Protein AF-A0A0F8YH93-F1 (afdb_monomer)

Foldseek 3Di:
DDPDDDDDCQDDPVQVLDVVSNVVVVVVVVVPDPPPPDDPVRVVVVVVVCCVLPVLPPPPPQDLLNNCVVLVVVLCVVAEEQDPDPVSVVVVVVCLVVVHWHHYDQKIWHALVVSQVCCCPVVVDHDDSVSVVVSLVVQVWDWDWDWDDPDDPDIDIGITTIGRHDPPPD

Secondary structure (DSSP, 8-state):
------------TTGGGSHHHHHHHHHHHHHHS-TTSS-HHHHHHHHHHHTHHHHTTS-TT--HHHHHHHHHHHHTTT--B--SSHHHHHHHHHHHHHT--EEETTEEEE-HHHHHHHHHHHS-----HHHHHHHHHHTT-EEEEEEEE-STT-EEEEEEEEEEPP----

Sequence (170 aa):
QLKGGKEIYMGKTRDLLNVKTVQEQIVEGAKRMPNQTLKRAEWLGCVEGMLPFTEERDNPDISQEGLIGGWIPEYLEGAPHIKDTEASQMIYKGCLEGAEPFLQNGNAFVNLDHFRDFLLRRKNERRKRTELIDMFRRVKAEDKKLSLYVGEGKRMQRRYWVVPLPDTHV

Structure (mmCIF, N/CA/C/O backbone):
data_AF-A0A0F8YH93-F1
#
_entry.id   AF-A0A0F8YH93-F1
#
loop_
_atom_site.group_PDB
_atom_site.id
_atom_site.type_symbol
_atom_site.label_atom_id
_atom_site.label_alt_id
_atom_site.label_comp_id
_atom_site.label_asym_id
_atom_site.label_entity_id
_atom_site.label_seq_id
_atom_site.pdbx_PDB_ins_code
_atom_site.Cartn_x
_atom_site.Cartn_y
_atom_site.Cartn_z
_atom_site.occupancy
_atom_site.B_iso_or_equiv
_atom_site.auth_seq_id
_atom_site.auth_comp_id
_atom_site.auth_asym_id
_atom_site.auth_atom_id
_atom_site.pdbx_PDB_model_num
ATOM 1 N N . GLN A 1 1 ? 28.939 33.780 -28.094 1.00 33.41 1 GLN A N 1
ATOM 2 C CA . GLN A 1 1 ? 27.749 33.488 -28.923 1.00 33.41 1 GLN A CA 1
ATOM 3 C C . GLN A 1 1 ? 27.946 32.119 -29.561 1.00 33.41 1 GLN A C 1
ATOM 5 O O . GLN A 1 1 ? 28.764 31.998 -30.464 1.00 33.41 1 GLN A O 1
ATOM 10 N N . LEU A 1 2 ? 27.284 31.081 -29.047 1.00 38.09 2 LEU A N 1
ATOM 11 C CA . LEU A 1 2 ? 27.324 29.745 -29.648 1.00 38.09 2 LEU A CA 1
ATOM 12 C C . LEU A 1 2 ? 26.397 29.748 -30.873 1.00 38.09 2 LEU A C 1
ATOM 14 O O . LEU A 1 2 ? 25.177 29.735 -30.735 1.00 38.09 2 LEU A O 1
ATOM 18 N N . LYS A 1 3 ? 26.976 29.849 -32.073 1.00 41.03 3 LYS A N 1
ATOM 19 C CA . LYS A 1 3 ? 26.253 29.675 -33.339 1.00 41.03 3 LYS A CA 1
ATOM 20 C C . LYS A 1 3 ? 26.104 28.174 -33.607 1.00 41.03 3 LYS A C 1
ATOM 22 O O . LYS A 1 3 ? 27.115 27.497 -33.754 1.00 41.03 3 LYS A O 1
ATOM 27 N N . GLY A 1 4 ? 24.866 27.684 -33.712 1.00 44.81 4 GLY A N 1
ATOM 28 C CA . GLY A 1 4 ? 24.580 26.384 -34.338 1.00 44.81 4 GLY A CA 1
ATOM 29 C C . GLY A 1 4 ? 23.924 25.298 -33.480 1.00 44.81 4 GLY A C 1
ATOM 30 O O . GLY A 1 4 ? 24.047 24.128 -33.826 1.00 44.81 4 GLY A O 1
ATOM 31 N N . GLY A 1 5 ? 23.217 25.625 -32.395 1.00 37.59 5 GLY A N 1
ATOM 32 C CA . GLY A 1 5 ? 22.351 24.641 -31.735 1.00 37.59 5 GLY A CA 1
ATOM 33 C C . GLY A 1 5 ? 21.083 24.407 -32.559 1.00 37.59 5 GLY A C 1
ATOM 34 O O . GLY A 1 5 ? 20.262 25.313 -32.667 1.00 37.59 5 GLY A O 1
ATOM 35 N N . LYS A 1 6 ? 20.910 23.221 -33.157 1.00 44.28 6 LYS A N 1
ATOM 36 C CA . LYS A 1 6 ? 19.591 22.799 -33.653 1.00 44.28 6 LYS A CA 1
ATOM 37 C C . LYS A 1 6 ? 18.694 22.584 -32.438 1.00 44.28 6 LYS A C 1
ATOM 39 O O . LYS A 1 6 ? 18.981 21.711 -31.624 1.00 44.28 6 LYS A O 1
ATOM 44 N N . GLU A 1 7 ? 17.626 23.364 -32.322 1.00 45.84 7 GLU A N 1
ATOM 45 C CA . GLU A 1 7 ? 16.574 23.101 -31.343 1.00 45.84 7 GLU A CA 1
ATOM 46 C C . GLU A 1 7 ? 15.964 21.722 -31.631 1.00 45.84 7 GLU A C 1
ATOM 48 O O . GLU A 1 7 ? 15.457 21.464 -32.726 1.00 45.84 7 GLU A O 1
ATOM 53 N N . ILE A 1 8 ? 16.068 20.807 -30.665 1.00 47.25 8 ILE A N 1
ATOM 54 C CA . ILE A 1 8 ? 15.456 19.481 -30.748 1.00 47.25 8 ILE A CA 1
ATOM 55 C C . ILE A 1 8 ? 14.073 19.586 -30.116 1.00 47.25 8 ILE A C 1
ATOM 57 O O . ILE A 1 8 ? 13.934 19.822 -28.917 1.00 47.25 8 ILE A O 1
ATOM 61 N N . TYR A 1 9 ? 13.040 19.420 -30.936 1.00 47.16 9 TYR A N 1
ATOM 62 C CA . TYR A 1 9 ? 11.662 19.386 -30.468 1.00 47.16 9 TYR A CA 1
ATOM 63 C C . TYR A 1 9 ? 11.385 18.068 -29.731 1.00 47.16 9 TYR A C 1
ATOM 65 O O . TYR A 1 9 ? 11.329 17.011 -30.354 1.00 47.16 9 TYR A O 1
ATOM 73 N N . MET A 1 10 ? 11.195 18.141 -28.411 1.00 46.31 10 MET A N 1
ATOM 74 C CA . MET A 1 10 ? 10.954 16.987 -27.522 1.00 46.31 10 MET A CA 1
ATOM 75 C C . MET A 1 10 ? 9.458 16.637 -27.360 1.00 46.31 10 MET A C 1
ATOM 77 O O . MET A 1 10 ? 9.073 15.938 -26.429 1.00 46.31 10 MET A O 1
ATOM 81 N N . GLY A 1 11 ? 8.585 17.142 -28.241 1.00 47.41 11 GLY A N 1
ATOM 82 C CA . GLY A 1 11 ? 7.133 16.959 -28.122 1.00 47.41 11 GLY A CA 1
ATOM 83 C C . GLY A 1 11 ? 6.468 17.910 -27.119 1.00 47.41 11 GLY A C 1
ATOM 84 O O . GLY A 1 11 ? 7.106 18.783 -26.529 1.00 47.41 11 GLY A O 1
ATOM 85 N N . LYS A 1 12 ? 5.145 17.789 -26.953 1.00 45.38 12 LYS A N 1
ATOM 86 C CA . LYS A 1 12 ? 4.394 18.539 -25.928 1.00 45.38 12 LYS A CA 1
ATOM 87 C C . LYS A 1 12 ? 4.434 17.764 -24.611 1.00 45.38 12 LYS A C 1
ATOM 89 O O . LYS A 1 12 ? 4.502 16.542 -24.621 1.00 45.38 12 LYS A O 1
ATOM 94 N N . THR A 1 13 ? 4.268 18.436 -23.471 1.00 44.56 13 THR A N 1
ATOM 95 C CA . THR A 1 13 ? 4.256 17.803 -22.132 1.00 44.56 13 THR A CA 1
ATOM 96 C C . THR A 1 13 ? 3.301 16.605 -22.022 1.00 44.56 13 THR A C 1
ATOM 98 O O . THR A 1 13 ? 3.567 15.660 -21.291 1.00 44.56 13 THR A O 1
ATOM 101 N N . ARG A 1 14 ? 2.205 16.607 -22.793 1.00 41.12 14 ARG A N 1
ATOM 102 C CA . ARG A 1 14 ? 1.247 15.491 -22.871 1.00 41.12 14 ARG A CA 1
ATOM 103 C C . ARG A 1 14 ? 1.809 14.226 -23.538 1.00 41.12 14 ARG A C 1
ATOM 105 O O . ARG A 1 14 ? 1.346 13.135 -23.232 1.00 41.12 14 ARG A O 1
ATOM 112 N N . ASP A 1 15 ? 2.782 14.373 -24.433 1.00 43.12 15 ASP A N 1
ATOM 113 C CA . ASP A 1 15 ? 3.436 13.275 -25.153 1.00 43.12 15 ASP A CA 1
ATOM 114 C C . ASP A 1 15 ? 4.550 12.647 -24.283 1.00 43.12 15 ASP A C 1
ATOM 116 O O . ASP A 1 15 ? 4.870 11.472 -24.434 1.00 43.12 15 ASP A O 1
ATOM 120 N N . LEU A 1 16 ? 5.055 13.397 -23.291 1.00 42.66 16 LEU A N 1
ATOM 121 C CA . LEU A 1 16 ? 6.011 12.937 -22.272 1.00 42.66 16 LEU A CA 1
ATOM 122 C C . LEU A 1 16 ? 5.368 12.082 -21.159 1.00 42.66 16 LEU A C 1
ATOM 124 O O . LEU A 1 16 ? 6.062 11.582 -20.277 1.00 42.66 16 LEU A O 1
ATOM 128 N N . LEU A 1 17 ? 4.042 11.903 -21.172 1.00 43.03 17 LEU A N 1
ATOM 129 C CA . LEU A 1 17 ? 3.325 11.105 -20.167 1.00 43.03 17 LEU A CA 1
ATOM 130 C C . LEU A 1 17 ? 3.564 9.593 -20.319 1.00 43.03 17 LEU A C 1
ATOM 132 O O . LEU A 1 17 ? 3.305 8.839 -19.379 1.00 43.03 17 LEU A O 1
ATOM 136 N N . ASN A 1 18 ? 4.060 9.147 -21.478 1.00 48.38 18 ASN A N 1
ATOM 137 C CA . ASN A 1 18 ? 4.462 7.765 -21.702 1.00 48.38 18 ASN A CA 1
ATOM 138 C C . ASN A 1 18 ? 5.983 7.646 -21.574 1.00 48.38 18 ASN A C 1
ATOM 140 O O . ASN A 1 18 ? 6.720 8.018 -22.486 1.00 48.38 18 ASN A O 1
ATOM 144 N N . VAL A 1 19 ? 6.442 7.109 -20.442 1.00 49.50 19 VAL A N 1
ATOM 145 C CA . VAL A 1 19 ? 7.871 6.949 -20.126 1.00 49.50 19 VAL A CA 1
ATOM 146 C C . VAL A 1 19 ? 8.620 6.203 -21.228 1.00 49.50 19 VAL A C 1
ATOM 148 O O . VAL A 1 19 ? 9.738 6.590 -21.546 1.00 49.50 19 VAL A O 1
ATOM 151 N N . LYS A 1 20 ? 7.966 5.258 -21.915 1.00 45.81 20 LYS A N 1
ATOM 152 C CA . LYS A 1 20 ? 8.541 4.547 -23.062 1.00 45.81 20 LYS A CA 1
ATOM 153 C C . LYS A 1 20 ? 8.880 5.469 -24.238 1.00 45.81 20 LYS A C 1
ATOM 155 O O . LYS A 1 20 ? 9.956 5.376 -24.813 1.00 45.81 20 LYS A O 1
ATOM 160 N N . THR A 1 21 ? 7.993 6.405 -24.570 1.00 51.53 21 THR A N 1
ATOM 161 C CA . THR A 1 21 ? 8.229 7.382 -25.645 1.00 51.53 21 THR A CA 1
ATOM 162 C C . THR A 1 21 ? 9.312 8.386 -25.250 1.00 51.53 21 THR A C 1
ATOM 164 O O . THR A 1 21 ? 10.111 8.787 -26.091 1.00 51.53 21 THR A O 1
ATOM 167 N N . VAL A 1 22 ? 9.394 8.747 -23.965 1.00 53.00 22 VAL A N 1
ATOM 168 C CA . VAL A 1 22 ? 10.469 9.603 -23.439 1.00 53.00 22 VAL A CA 1
ATOM 169 C C . VAL A 1 22 ? 11.817 8.882 -23.486 1.00 53.00 22 VAL A C 1
ATOM 171 O O . VAL A 1 22 ? 12.796 9.465 -23.936 1.00 53.00 22 VAL A O 1
ATOM 174 N N . GLN A 1 23 ? 11.868 7.604 -23.106 1.00 51.09 23 GLN A N 1
ATOM 175 C CA . GLN A 1 23 ? 13.065 6.761 -23.190 1.00 51.09 23 GLN A CA 1
ATOM 176 C C . GLN A 1 23 ? 13.537 6.598 -24.639 1.00 51.09 23 GLN A C 1
ATOM 178 O O . GLN A 1 23 ? 14.708 6.829 -24.930 1.00 51.09 23 GLN A O 1
ATOM 183 N N . GLU A 1 24 ? 12.632 6.271 -25.566 1.00 53.72 24 GLU A N 1
ATOM 184 C CA . GLU A 1 24 ? 12.951 6.146 -26.992 1.00 53.72 24 GLU A CA 1
ATOM 185 C C . GLU A 1 24 ? 13.480 7.469 -27.565 1.00 53.72 24 GLU A C 1
ATOM 187 O O . GLU A 1 24 ? 14.456 7.467 -28.313 1.00 53.72 24 GLU A O 1
ATOM 192 N N . GLN A 1 25 ? 12.908 8.611 -27.167 1.00 57.09 25 GLN A N 1
ATOM 193 C CA . GLN A 1 25 ? 13.370 9.928 -27.612 1.00 57.09 25 GLN A CA 1
ATOM 194 C C . GLN A 1 25 ? 14.682 10.373 -26.963 1.00 57.09 25 GLN A C 1
ATOM 196 O O . GLN A 1 25 ? 15.492 11.003 -27.639 1.00 57.09 25 GLN A O 1
ATOM 201 N N . ILE A 1 26 ? 14.934 10.028 -25.699 1.00 56.53 26 ILE A N 1
ATOM 202 C CA . ILE A 1 26 ? 16.223 10.270 -25.038 1.00 56.53 26 ILE A CA 1
ATOM 203 C C . ILE A 1 26 ? 17.311 9.430 -25.703 1.00 56.53 26 ILE A C 1
ATOM 205 O O . ILE A 1 26 ? 18.369 9.960 -26.026 1.00 56.53 26 ILE A O 1
ATOM 209 N N . VAL A 1 27 ? 17.050 8.146 -25.964 1.00 52.53 27 VAL A N 1
ATOM 210 C CA . VAL A 1 27 ? 17.992 7.245 -26.645 1.00 52.53 27 VAL A CA 1
ATOM 211 C C . VAL A 1 27 ? 18.243 7.701 -28.084 1.00 52.53 27 VAL A C 1
ATOM 213 O O . VAL A 1 27 ? 19.384 7.704 -28.546 1.00 52.53 27 VAL A O 1
ATOM 216 N N . GLU A 1 28 ? 17.208 8.127 -28.803 1.00 54.62 28 GLU A N 1
ATOM 217 C CA . GLU A 1 28 ? 17.349 8.641 -30.166 1.00 54.62 28 GLU A CA 1
ATOM 218 C C . GLU A 1 28 ? 18.045 10.012 -30.199 1.00 54.62 28 GLU A C 1
ATOM 220 O O . GLU A 1 28 ? 18.874 10.271 -31.072 1.00 54.62 28 GLU A O 1
ATOM 225 N N . GLY A 1 29 ? 17.771 10.877 -29.219 1.00 58.16 29 GLY A N 1
ATOM 226 C CA . GLY A 1 29 ? 18.469 12.144 -29.013 1.00 58.16 29 GLY A CA 1
ATOM 227 C C . GLY A 1 29 ? 19.946 11.931 -28.688 1.00 58.16 29 GLY A C 1
ATOM 228 O O . GLY A 1 29 ? 20.803 12.565 -29.299 1.00 58.16 29 GLY A O 1
ATOM 229 N N . ALA A 1 30 ? 20.248 10.970 -27.815 1.00 55.94 30 ALA A N 1
ATOM 230 C CA . ALA A 1 30 ? 21.593 10.547 -27.446 1.00 55.94 30 ALA A CA 1
ATOM 231 C C . ALA A 1 30 ? 22.406 10.054 -28.652 1.00 55.94 30 ALA A C 1
ATOM 233 O O . ALA A 1 30 ? 23.543 10.476 -28.841 1.00 55.94 30 ALA A O 1
ATOM 234 N N . LYS A 1 31 ? 21.809 9.224 -29.519 1.00 52.28 31 LYS A N 1
ATOM 235 C CA . LYS A 1 31 ? 22.451 8.728 -30.753 1.00 52.28 31 LYS A CA 1
ATOM 236 C C . LYS A 1 31 ? 22.789 9.834 -31.754 1.00 52.28 31 LYS A C 1
ATOM 238 O O . LYS A 1 31 ? 23.672 9.653 -32.589 1.00 52.28 31 LYS A O 1
ATOM 243 N N . ARG A 1 32 ? 22.060 10.953 -31.711 1.00 55.62 32 ARG A N 1
ATOM 244 C CA . ARG A 1 32 ? 22.191 12.075 -32.653 1.00 55.62 32 ARG A CA 1
ATOM 245 C C . ARG A 1 32 ? 23.056 13.216 -32.120 1.00 55.62 32 ARG A C 1
ATOM 247 O O . ARG A 1 32 ? 23.323 14.153 -32.875 1.00 55.62 32 ARG A O 1
ATOM 254 N N . MET A 1 33 ? 23.499 13.163 -30.861 1.00 53.50 33 MET A N 1
ATOM 255 C CA . MET A 1 33 ? 24.430 14.158 -30.339 1.00 53.50 33 MET A CA 1
ATOM 256 C C . MET A 1 33 ? 25.828 13.924 -30.926 1.00 53.50 33 MET A C 1
ATOM 258 O O . MET A 1 33 ? 26.337 12.802 -30.892 1.00 53.50 33 MET A O 1
ATOM 262 N N . PRO A 1 34 ? 26.480 14.963 -31.473 1.00 47.94 34 PRO A N 1
ATOM 263 C CA . PRO A 1 34 ? 27.851 14.836 -31.926 1.00 47.94 34 PRO A CA 1
ATOM 264 C C . PRO A 1 34 ? 28.750 14.548 -30.718 1.00 47.94 34 PRO A C 1
ATOM 266 O O . PRO A 1 34 ? 28.673 15.246 -29.709 1.00 47.94 34 PRO A O 1
ATOM 269 N N . ASN A 1 35 ? 29.640 13.559 -30.856 1.00 51.31 35 ASN A N 1
ATOM 270 C CA . ASN A 1 35 ? 30.651 13.096 -29.883 1.00 51.31 35 ASN A CA 1
ATOM 271 C C . ASN A 1 35 ? 31.603 14.188 -29.321 1.00 51.31 35 ASN A C 1
ATOM 273 O O . ASN A 1 35 ? 32.619 13.868 -28.711 1.00 51.31 35 ASN A O 1
ATOM 277 N N . GLN A 1 36 ? 31.337 15.471 -29.563 1.00 47.19 36 GLN A N 1
ATOM 278 C CA . GLN A 1 36 ? 32.241 16.590 -29.319 1.00 47.19 36 GLN A CA 1
ATOM 279 C C . GLN A 1 36 ? 31.767 17.561 -28.227 1.00 47.19 36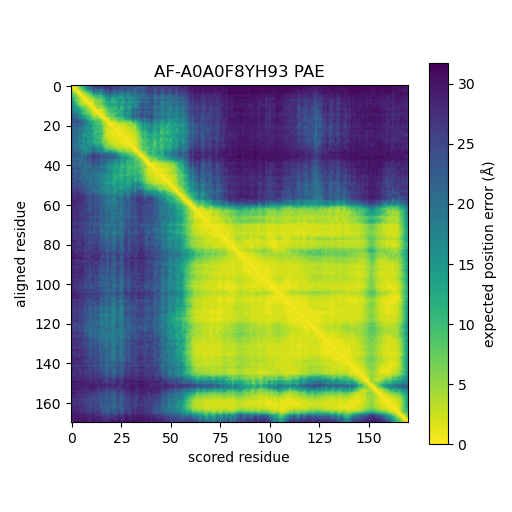 GLN A C 1
ATOM 281 O O . GLN A 1 36 ? 32.549 18.425 -27.843 1.00 47.19 36 GLN A O 1
ATOM 286 N N . THR A 1 37 ? 30.529 17.465 -27.719 1.00 52.88 37 THR A N 1
ATOM 287 C CA . THR A 1 37 ? 29.980 18.501 -26.809 1.00 52.88 37 THR A CA 1
ATOM 288 C C . THR A 1 37 ? 29.998 18.127 -25.321 1.00 52.88 37 THR A C 1
ATOM 290 O O . THR A 1 37 ? 29.948 19.020 -24.483 1.00 52.88 37 THR A O 1
ATOM 293 N N . LEU A 1 38 ? 30.147 16.847 -24.974 1.00 49.06 38 LEU A N 1
ATOM 294 C CA . LEU A 1 38 ? 30.306 16.372 -23.592 1.00 49.06 38 LEU A CA 1
ATOM 295 C C . LEU A 1 38 ? 31.549 15.489 -23.515 1.00 49.06 38 LEU A C 1
ATOM 297 O O . LEU A 1 38 ? 31.744 14.615 -24.365 1.00 49.06 38 LEU A O 1
ATOM 301 N N . LYS A 1 39 ? 32.410 15.694 -22.511 1.00 55.56 39 LYS A N 1
ATOM 302 C CA . LYS A 1 39 ? 33.513 14.755 -22.272 1.00 55.56 39 LYS A CA 1
ATOM 303 C C . LYS A 1 39 ? 32.896 13.399 -21.925 1.00 55.56 39 LYS A C 1
ATOM 305 O O . LYS A 1 39 ? 31.911 13.337 -21.198 1.00 55.56 39 LYS A O 1
ATOM 310 N N . ARG A 1 40 ? 33.486 12.298 -22.404 1.00 49.69 40 ARG A N 1
ATOM 311 C CA . ARG A 1 40 ? 32.969 10.925 -22.205 1.00 49.69 40 ARG A CA 1
ATOM 312 C C . ARG A 1 40 ? 32.576 10.614 -20.750 1.00 49.69 40 ARG A C 1
ATOM 314 O O . ARG A 1 40 ? 31.617 9.889 -20.540 1.00 49.69 40 ARG A O 1
ATOM 321 N N . ALA A 1 41 ? 33.284 11.178 -19.769 1.00 50.69 41 ALA A N 1
ATOM 322 C CA . ALA A 1 41 ? 32.983 11.025 -18.344 1.00 50.69 41 ALA A CA 1
ATOM 323 C C . ALA A 1 41 ? 31.713 11.775 -17.890 1.00 50.69 41 ALA A C 1
ATOM 325 O O . ALA A 1 41 ? 30.953 11.249 -17.089 1.00 50.69 41 ALA A O 1
ATOM 326 N N . GLU A 1 42 ? 31.450 12.970 -18.423 1.00 52.88 42 GLU A N 1
ATOM 327 C CA . GLU A 1 42 ? 30.230 13.746 -18.138 1.00 52.88 42 GLU A CA 1
ATOM 328 C C . GLU A 1 42 ? 29.014 13.084 -18.796 1.00 52.88 42 GLU A C 1
ATOM 330 O O . GLU A 1 42 ? 27.942 13.008 -18.206 1.00 52.88 42 GLU A O 1
ATOM 335 N N . TRP A 1 43 ? 29.212 12.527 -19.995 1.00 52.38 43 TRP A N 1
ATOM 336 C CA . TRP A 1 43 ? 28.216 11.705 -20.679 1.00 52.38 43 TRP A CA 1
ATOM 337 C C . TRP A 1 43 ? 27.873 10.433 -19.894 1.00 52.38 43 TRP A C 1
ATOM 339 O O . TRP A 1 43 ? 26.699 10.153 -19.663 1.00 52.38 43 TRP A O 1
ATOM 349 N N . LEU A 1 44 ? 28.891 9.6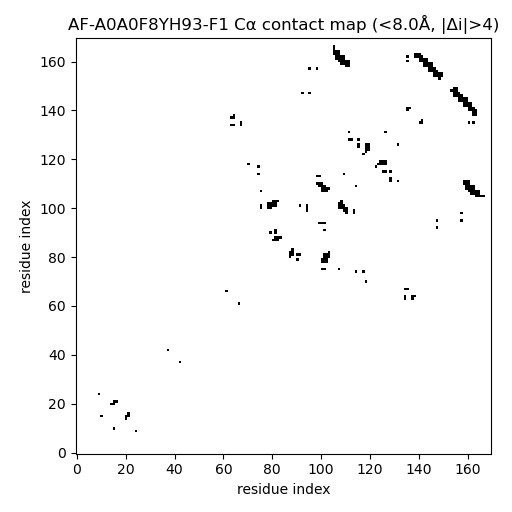84 -19.456 1.00 49.16 44 LEU A N 1
ATOM 350 C CA . LEU A 1 44 ? 28.703 8.489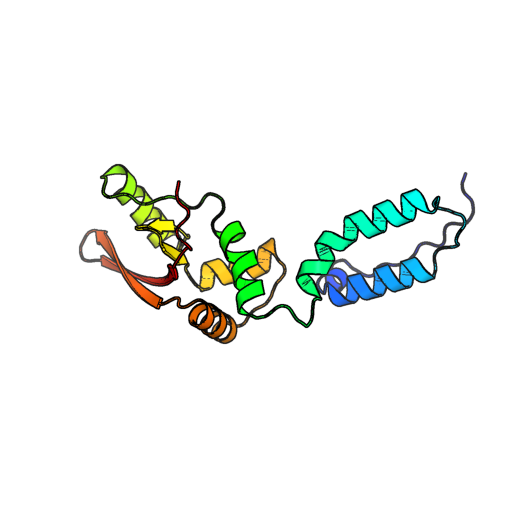 -18.632 1.00 49.16 44 LEU A CA 1
ATOM 351 C C . LEU A 1 44 ? 28.024 8.830 -17.306 1.00 49.16 44 LEU A C 1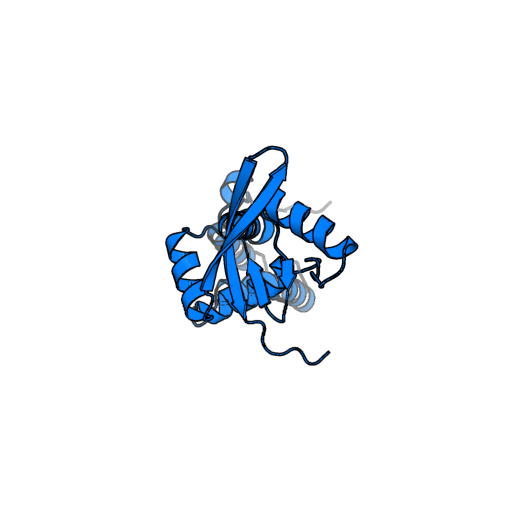
ATOM 353 O O . LEU A 1 44 ? 27.082 8.142 -16.955 1.00 49.16 44 LEU A O 1
ATOM 357 N N . GLY A 1 45 ? 28.390 9.932 -16.645 1.00 52.88 45 GLY A N 1
ATOM 358 C CA . GLY A 1 45 ? 27.726 10.378 -15.417 1.00 52.88 45 GLY A CA 1
ATOM 359 C C . GLY A 1 45 ? 26.256 10.770 -15.616 1.00 52.88 45 GLY A C 1
ATOM 360 O O . GLY A 1 45 ? 25.423 10.480 -14.761 1.00 52.88 45 GLY A O 1
ATOM 361 N N . CYS A 1 46 ? 25.896 11.380 -16.752 1.00 52.69 46 CYS A N 1
ATOM 362 C CA . CYS A 1 46 ? 24.492 11.639 -17.085 1.00 52.69 46 CYS A CA 1
ATOM 363 C C . CYS A 1 46 ? 23.716 10.341 -17.344 1.00 52.69 46 CYS A C 1
ATOM 365 O O . CYS A 1 46 ? 22.591 10.210 -16.873 1.00 52.69 46 CYS A O 1
ATOM 367 N N . VAL A 1 47 ? 24.306 9.375 -18.053 1.00 51.62 47 VAL A N 1
ATOM 368 C CA . VAL A 1 47 ? 23.674 8.071 -18.316 1.00 51.62 47 VAL A CA 1
ATOM 369 C C . VAL A 1 47 ? 23.570 7.238 -17.031 1.00 51.62 47 VAL A C 1
ATOM 371 O O . VAL A 1 47 ? 22.496 6.730 -16.736 1.00 51.62 47 VAL A O 1
ATOM 374 N N . GLU A 1 48 ? 24.626 7.169 -16.219 1.00 49.56 48 GLU A N 1
ATOM 375 C CA . GLU A 1 48 ? 24.650 6.524 -14.896 1.00 49.56 48 GLU A CA 1
ATOM 376 C C . GLU A 1 48 ? 23.697 7.192 -13.904 1.00 49.56 48 GLU A C 1
ATOM 378 O O . GLU A 1 48 ? 23.089 6.507 -13.096 1.00 49.56 48 GLU A O 1
ATOM 383 N N . GLY A 1 49 ? 23.492 8.508 -13.987 1.00 51.34 49 GLY A N 1
ATOM 384 C CA . GLY A 1 49 ? 22.481 9.205 -13.189 1.00 51.34 49 GLY A CA 1
ATOM 385 C C . GLY A 1 49 ? 21.044 8.917 -13.635 1.00 51.34 49 GLY A C 1
ATOM 386 O O . GLY A 1 49 ? 20.121 9.040 -12.835 1.00 51.34 49 GLY A O 1
ATOM 387 N N . MET A 1 50 ? 20.839 8.525 -14.897 1.00 48.00 50 MET A N 1
ATOM 388 C CA . MET A 1 50 ? 19.527 8.173 -15.453 1.00 48.00 50 MET A CA 1
ATOM 389 C C . MET A 1 50 ? 19.211 6.677 -15.318 1.00 48.00 50 MET A C 1
ATOM 391 O O . MET A 1 50 ? 18.038 6.318 -15.231 1.00 48.00 50 MET A O 1
ATOM 395 N N . LEU A 1 51 ? 20.235 5.820 -15.250 1.00 43.75 51 LEU A N 1
ATOM 396 C CA . LEU A 1 51 ? 20.108 4.362 -15.176 1.00 43.75 51 LEU A CA 1
ATOM 397 C C . LEU A 1 51 ? 19.298 3.856 -13.965 1.00 43.75 51 LEU A C 1
ATOM 399 O O . LEU A 1 51 ? 18.386 3.065 -14.200 1.00 43.75 51 LEU A O 1
ATOM 403 N N . PRO A 1 52 ? 19.478 4.350 -12.722 1.00 44.34 52 PRO A N 1
ATOM 404 C CA . PRO A 1 52 ? 18.673 3.940 -11.567 1.00 44.34 52 PRO A CA 1
ATOM 405 C C . PRO A 1 52 ? 17.173 4.200 -11.748 1.00 44.34 52 PRO A C 1
ATOM 407 O O . PRO A 1 52 ? 16.341 3.451 -11.250 1.00 44.34 52 PRO A O 1
ATOM 410 N N . PHE A 1 53 ? 16.810 5.232 -12.517 1.00 41.47 53 PHE A N 1
ATOM 411 C CA . PHE A 1 53 ? 15.413 5.539 -12.838 1.00 41.47 53 PHE A CA 1
ATOM 412 C C . PHE A 1 53 ? 14.836 4.635 -13.944 1.00 41.47 53 PHE A C 1
ATOM 414 O O . PHE A 1 53 ? 13.631 4.675 -14.202 1.00 41.47 53 PHE A O 1
ATOM 421 N N . THR A 1 54 ? 15.679 3.833 -14.604 1.00 40.88 54 THR A N 1
ATOM 422 C CA . THR A 1 54 ? 15.316 2.931 -15.711 1.00 40.88 54 THR A CA 1
ATOM 423 C C . THR A 1 54 ? 15.518 1.443 -15.399 1.00 40.88 54 THR A C 1
ATOM 425 O O . THR A 1 54 ? 14.750 0.625 -15.901 1.00 40.88 54 THR A O 1
ATOM 428 N N . GLU A 1 55 ? 16.476 1.071 -14.545 1.00 39.66 55 GLU A N 1
ATOM 429 C CA . GLU A 1 55 ? 16.813 -0.330 -14.240 1.00 39.66 55 GLU A CA 1
ATOM 430 C C . GLU A 1 55 ? 15.720 -1.055 -13.443 1.00 39.66 55 GLU A C 1
ATOM 432 O O . GLU A 1 55 ? 15.483 -2.239 -13.670 1.00 39.66 55 GLU A O 1
ATOM 437 N N . GLU A 1 56 ? 14.973 -0.354 -12.584 1.00 43.75 56 GLU A N 1
ATOM 438 C CA . GLU A 1 56 ? 13.821 -0.956 -11.893 1.00 43.75 56 GLU A CA 1
ATOM 439 C C . GLU A 1 56 ? 12.630 -1.223 -12.826 1.00 43.75 56 GLU A C 1
ATOM 441 O O . GLU A 1 56 ? 11.737 -2.001 -12.489 1.00 43.75 56 GLU A O 1
ATOM 446 N N . ARG A 1 57 ? 12.579 -0.557 -13.989 1.00 41.09 57 ARG A N 1
ATOM 447 C CA . ARG A 1 57 ? 11.366 -0.482 -14.812 1.00 41.09 57 ARG A CA 1
ATOM 448 C C . ARG A 1 57 ? 11.355 -1.434 -16.003 1.00 41.09 57 ARG A C 1
ATOM 450 O O . ARG A 1 57 ? 10.284 -1.916 -16.362 1.00 41.09 57 ARG A O 1
ATOM 457 N N . ASP A 1 58 ? 12.527 -1.722 -16.566 1.00 40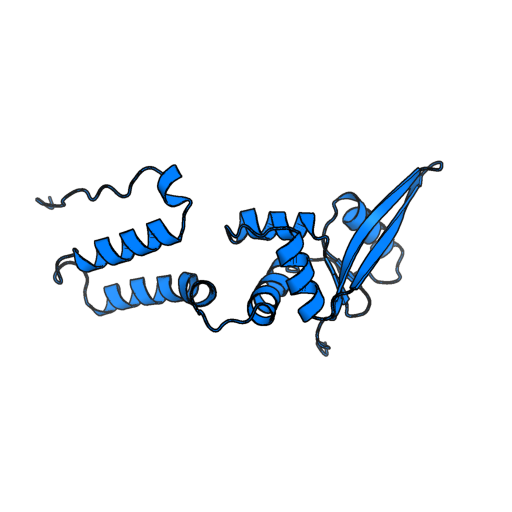.06 58 ASP A N 1
ATOM 458 C CA . ASP A 1 58 ? 12.693 -2.520 -17.787 1.00 40.06 58 ASP A CA 1
ATOM 459 C C . ASP A 1 58 ? 13.598 -3.745 -17.580 1.00 40.06 58 ASP A C 1
ATOM 461 O O . ASP A 1 58 ? 14.255 -4.192 -18.516 1.00 40.06 58 ASP A O 1
ATOM 465 N N . ASN A 1 59 ? 13.645 -4.317 -16.373 1.00 43.66 59 ASN A N 1
ATOM 466 C CA . ASN A 1 59 ? 14.170 -5.670 -16.222 1.00 43.66 59 ASN A CA 1
ATOM 467 C C . ASN A 1 59 ? 13.039 -6.668 -16.545 1.00 43.66 59 ASN A C 1
ATOM 469 O O . ASN A 1 59 ? 12.155 -6.868 -15.704 1.00 43.66 59 ASN A O 1
ATOM 473 N N . PRO A 1 60 ? 13.016 -7.286 -17.745 1.00 46.66 60 PRO A N 1
ATOM 474 C CA . PRO A 1 60 ? 11.975 -8.242 -18.124 1.00 46.66 60 PRO A CA 1
ATOM 475 C C . PRO A 1 60 ? 11.945 -9.483 -17.217 1.00 46.66 60 PRO A C 1
ATOM 477 O O . PRO A 1 60 ? 10.955 -10.213 -17.240 1.00 46.66 60 PRO A O 1
ATOM 480 N N . ASP A 1 61 ? 12.984 -9.685 -16.398 1.00 51.44 61 ASP A N 1
ATOM 481 C CA . ASP A 1 61 ? 13.104 -10.795 -15.455 1.00 51.44 61 ASP A CA 1
ATOM 482 C C . ASP A 1 61 ? 12.657 -10.441 -14.025 1.00 51.44 61 ASP A C 1
ATOM 484 O O . ASP A 1 61 ? 12.628 -11.322 -13.160 1.00 51.44 61 ASP A O 1
ATOM 488 N N . ILE A 1 62 ? 12.279 -9.184 -13.733 1.00 60.19 62 ILE A N 1
ATOM 489 C CA . ILE A 1 62 ? 11.707 -8.858 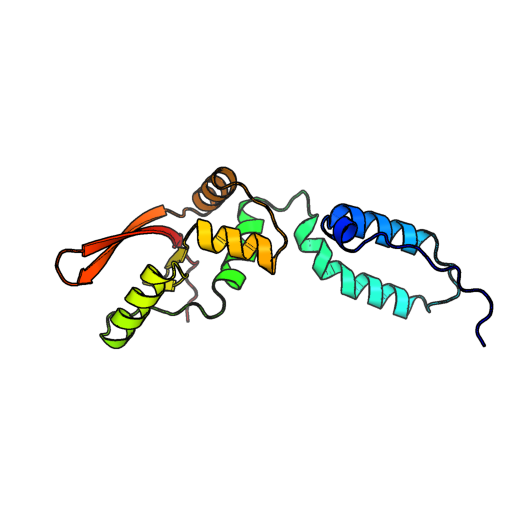-12.421 1.00 60.19 62 ILE A CA 1
ATOM 490 C C . ILE A 1 62 ? 10.326 -9.506 -12.316 1.00 60.19 62 ILE A C 1
ATOM 492 O O . ILE A 1 62 ? 9.374 -9.176 -13.030 1.00 60.19 62 ILE A O 1
ATOM 496 N N . SER A 1 63 ? 10.209 -10.433 -11.369 1.00 73.31 63 SER A N 1
ATOM 497 C CA . SER A 1 63 ? 8.944 -11.086 -11.083 1.00 73.31 63 SER A CA 1
ATOM 498 C C . SER A 1 63 ? 7.927 -10.093 -10.504 1.00 73.31 63 SER A C 1
ATOM 500 O O . SER A 1 63 ? 8.268 -9.043 -9.952 1.00 73.31 63 SER A O 1
ATOM 502 N N . GLN A 1 64 ? 6.641 -10.437 -10.587 1.00 71.81 64 GLN A N 1
ATOM 503 C CA . GLN A 1 64 ? 5.577 -9.651 -9.955 1.00 71.81 64 GLN A CA 1
ATOM 504 C C . GLN A 1 64 ? 5.803 -9.475 -8.444 1.00 71.81 64 GLN A C 1
ATOM 506 O O . GLN A 1 64 ? 5.463 -8.427 -7.895 1.00 71.81 64 GLN A O 1
ATOM 511 N N . GLU A 1 65 ? 6.400 -10.477 -7.791 1.00 74.62 65 GLU A N 1
ATOM 512 C CA . GLU A 1 65 ? 6.822 -10.419 -6.390 1.00 74.62 65 GLU A CA 1
ATOM 513 C C . GLU A 1 65 ? 7.956 -9.401 -6.167 1.00 74.62 65 GLU A C 1
ATOM 515 O O . GLU A 1 65 ? 7.946 -8.686 -5.167 1.00 74.62 65 GLU A O 1
ATOM 520 N N . GLY A 1 66 ? 8.893 -9.277 -7.111 1.00 73.56 66 GLY A N 1
ATOM 521 C CA . GLY A 1 66 ? 9.953 -8.266 -7.068 1.00 73.56 66 GLY A CA 1
ATOM 522 C C . GLY A 1 66 ? 9.419 -6.837 -7.194 1.00 73.56 66 GLY A C 1
ATOM 523 O O . GLY A 1 66 ? 9.787 -5.976 -6.398 1.00 73.56 66 GLY A O 1
ATOM 524 N N . LEU A 1 67 ? 8.484 -6.590 -8.123 1.00 79.75 67 LEU A N 1
ATOM 525 C CA . LEU A 1 67 ? 7.868 -5.262 -8.289 1.00 79.75 67 LEU A CA 1
ATOM 526 C C . LEU A 1 67 ? 7.125 -4.812 -7.030 1.00 79.75 67 LEU A C 1
ATOM 528 O O . LEU A 1 67 ? 7.325 -3.701 -6.539 1.00 79.75 67 LEU A O 1
ATOM 532 N N . ILE A 1 68 ? 6.261 -5.677 -6.491 1.00 82.38 68 ILE A N 1
ATOM 533 C CA . ILE A 1 68 ? 5.500 -5.339 -5.286 1.00 82.38 68 ILE A CA 1
ATOM 534 C C . ILE A 1 68 ? 6.421 -5.214 -4.062 1.00 82.38 68 ILE A C 1
ATOM 536 O O . ILE A 1 68 ? 6.184 -4.351 -3.218 1.00 82.38 68 ILE A O 1
ATOM 540 N N . GLY A 1 69 ? 7.494 -6.011 -4.003 1.00 79.50 69 GLY A N 1
ATOM 541 C CA . GLY A 1 69 ? 8.527 -5.938 -2.972 1.00 79.50 69 GLY A CA 1
ATOM 542 C C . GLY A 1 69 ? 9.301 -4.618 -2.966 1.00 79.50 69 GLY A C 1
ATOM 543 O O . GLY A 1 69 ? 9.675 -4.163 -1.891 1.00 79.50 69 GLY A O 1
ATOM 544 N N . GLY A 1 70 ? 9.481 -3.970 -4.123 1.00 82.25 70 GLY A N 1
ATOM 545 C CA . GLY A 1 70 ? 10.062 -2.624 -4.212 1.00 82.25 70 GLY A CA 1
ATOM 546 C C . GLY A 1 70 ? 9.070 -1.509 -3.861 1.00 82.25 70 GLY A C 1
ATOM 547 O O . GLY A 1 70 ? 9.402 -0.570 -3.146 1.00 82.25 70 GLY A O 1
ATOM 548 N N . TRP A 1 71 ? 7.812 -1.620 -4.301 1.00 87.94 71 TRP A N 1
ATOM 549 C CA . TRP A 1 71 ? 6.823 -0.553 -4.093 1.00 87.94 71 TRP A CA 1
ATOM 550 C C . TRP A 1 71 ? 6.262 -0.477 -2.675 1.00 87.94 71 TRP A C 1
ATOM 552 O O . TRP A 1 71 ? 5.911 0.614 -2.227 1.00 87.94 71 TRP A O 1
ATOM 562 N N . ILE A 1 72 ? 6.112 -1.612 -1.986 1.00 88.50 72 ILE A N 1
ATOM 563 C CA . ILE A 1 72 ? 5.507 -1.646 -0.650 1.00 88.50 72 ILE A CA 1
ATOM 564 C C . ILE A 1 72 ? 6.335 -0.862 0.381 1.00 88.50 72 ILE A C 1
ATOM 566 O O . ILE A 1 72 ? 5.735 -0.035 1.063 1.00 88.50 72 ILE A O 1
ATOM 570 N N . PRO A 1 73 ? 7.664 -1.042 0.506 1.00 87.44 73 PRO A N 1
ATOM 571 C CA . PRO A 1 73 ? 8.472 -0.271 1.450 1.00 87.44 73 PRO A CA 1
ATOM 572 C C . PRO A 1 73 ? 8.347 1.242 1.253 1.00 87.44 73 PRO A C 1
ATOM 574 O O . PRO A 1 73 ? 8.115 1.962 2.218 1.00 87.44 73 PRO A O 1
ATOM 577 N N . GLU A 1 74 ? 8.408 1.718 0.007 1.00 86.69 74 GLU A N 1
ATOM 578 C CA . GLU A 1 74 ? 8.237 3.143 -0.303 1.00 86.69 74 GLU A CA 1
ATOM 579 C C . GLU A 1 74 ? 6.821 3.645 -0.017 1.00 86.69 74 GLU A C 1
ATOM 581 O O . GLU A 1 74 ? 6.625 4.755 0.468 1.00 86.69 74 GLU A O 1
ATOM 586 N N . TYR A 1 75 ? 5.808 2.831 -0.307 1.00 91.19 75 TYR A N 1
ATOM 587 C CA . TYR A 1 75 ? 4.423 3.165 0.006 1.00 91.19 75 TYR A CA 1
ATOM 588 C C . TYR A 1 75 ? 4.161 3.257 1.516 1.00 91.19 75 TYR A C 1
ATOM 590 O O . TYR A 1 75 ? 3.283 4.004 1.949 1.00 91.19 75 TYR A O 1
ATOM 598 N N . LEU A 1 76 ? 4.907 2.489 2.310 1.00 91.12 76 LEU A N 1
ATOM 599 C CA . LEU A 1 76 ? 4.823 2.463 3.768 1.00 91.12 76 LEU A CA 1
ATOM 600 C C . LEU A 1 76 ? 5.755 3.478 4.440 1.00 91.12 76 LEU A C 1
ATOM 602 O O . LEU A 1 76 ? 5.785 3.543 5.669 1.00 91.12 76 LEU A O 1
ATOM 606 N N . GLU A 1 77 ? 6.499 4.278 3.675 1.00 89.88 77 GLU A N 1
ATOM 607 C CA . GLU A 1 77 ? 7.363 5.314 4.228 1.00 89.88 77 GLU A CA 1
ATOM 608 C C . GLU A 1 77 ? 6.522 6.335 5.016 1.00 89.88 77 GLU A C 1
ATOM 610 O O . GLU A 1 77 ? 5.653 7.019 4.474 1.00 89.88 77 GLU A O 1
ATOM 615 N N . GLY A 1 78 ? 6.754 6.407 6.330 1.00 85.31 78 GLY A N 1
ATOM 616 C CA . GLY A 1 78 ? 5.982 7.259 7.239 1.00 85.31 78 GLY A CA 1
ATOM 617 C C . GLY A 1 78 ? 4.629 6.687 7.679 1.00 85.31 78 GLY A C 1
ATOM 618 O O . GLY A 1 78 ? 3.886 7.383 8.374 1.00 85.31 78 GLY A O 1
ATOM 619 N N . ALA A 1 79 ? 4.300 5.438 7.328 1.00 91.31 79 ALA A N 1
ATOM 620 C CA . ALA A 1 79 ? 3.081 4.790 7.800 1.00 91.31 79 ALA A CA 1
ATOM 621 C C . ALA A 1 79 ? 3.113 4.605 9.334 1.00 91.31 79 ALA A C 1
ATOM 623 O O . ALA A 1 79 ? 4.122 4.163 9.893 1.00 91.31 79 ALA A O 1
ATOM 624 N N . PRO A 1 80 ? 2.016 4.912 10.046 1.00 93.06 80 PRO A N 1
ATOM 625 C CA . PRO A 1 80 ? 1.988 4.811 11.497 1.00 93.06 80 PRO A CA 1
ATOM 626 C C . PRO A 1 80 ? 2.003 3.356 11.976 1.00 93.06 80 PRO A C 1
ATOM 628 O O . PRO A 1 80 ? 1.358 2.479 11.400 1.00 93.06 80 PRO A O 1
ATOM 631 N N . HIS A 1 81 ? 2.681 3.122 13.101 1.00 93.56 81 HIS A N 1
ATOM 632 C CA . HIS A 1 81 ? 2.651 1.849 13.820 1.00 93.56 81 HIS A CA 1
ATOM 633 C C . HIS A 1 81 ? 1.554 1.868 14.886 1.00 93.56 81 HIS A C 1
ATOM 635 O O . HIS A 1 81 ? 1.653 2.581 15.886 1.00 93.56 81 HIS A O 1
ATOM 641 N N . ILE A 1 82 ? 0.522 1.053 14.694 1.00 92.31 82 ILE A N 1
ATOM 642 C CA . ILE A 1 82 ? -0.617 0.936 15.599 1.00 92.31 82 ILE A CA 1
ATOM 643 C C . ILE A 1 82 ? -0.284 -0.063 16.708 1.00 92.31 82 ILE A C 1
ATOM 645 O O . ILE A 1 82 ? -0.092 -1.255 16.455 1.00 92.31 82 ILE A O 1
ATOM 649 N N . LYS A 1 83 ? -0.236 0.429 17.948 1.00 90.38 83 LYS A N 1
ATOM 650 C CA . LYS A 1 83 ? -0.065 -0.369 19.172 1.00 90.38 83 LYS A CA 1
ATOM 651 C C . LYS A 1 83 ? -1.390 -0.473 19.931 1.00 90.38 83 LYS A C 1
ATOM 653 O O . LYS A 1 83 ? -2.352 0.216 19.602 1.00 90.38 83 LYS A O 1
ATOM 658 N N . ASP A 1 84 ? -1.440 -1.302 20.969 1.00 85.38 84 ASP A N 1
ATOM 659 C CA . ASP A 1 84 ? -2.611 -1.387 21.851 1.00 85.38 84 ASP A CA 1
ATOM 660 C C . ASP A 1 84 ? -2.585 -0.273 22.913 1.00 85.38 84 ASP A C 1
ATOM 662 O O . ASP A 1 84 ? -2.341 -0.495 24.096 1.00 85.38 84 ASP A O 1
ATOM 666 N N . THR A 1 85 ? -2.721 0.975 22.458 1.00 88.12 85 THR A N 1
ATOM 667 C CA . THR A 1 85 ? -2.775 2.168 23.315 1.00 88.12 85 THR A CA 1
ATOM 668 C C . THR A 1 85 ? -3.880 3.106 22.853 1.00 88.12 85 THR A C 1
ATOM 670 O O . THR A 1 85 ? -4.190 3.165 21.664 1.00 88.12 85 THR A O 1
ATOM 673 N N . GLU A 1 86 ? -4.440 3.901 23.767 1.00 84.19 86 GLU A N 1
ATOM 674 C CA . GLU A 1 86 ? -5.504 4.865 23.448 1.00 84.19 86 GLU A CA 1
ATOM 675 C C . GLU A 1 86 ? -5.088 5.856 22.344 1.00 84.19 86 GLU A C 1
ATOM 677 O O . GLU A 1 86 ? -5.834 6.087 21.392 1.00 84.19 86 GLU A O 1
ATOM 682 N N . ALA A 1 87 ? -3.848 6.355 22.390 1.00 85.69 87 ALA A N 1
ATOM 683 C CA . ALA A 1 87 ? -3.298 7.221 21.346 1.00 85.69 87 ALA A CA 1
ATOM 684 C C . ALA A 1 87 ? -3.265 6.535 19.964 1.00 85.69 87 ALA A C 1
ATOM 686 O O . ALA A 1 87 ? -3.620 7.147 18.956 1.00 85.69 87 ALA A O 1
ATOM 687 N N . SER A 1 88 ? -2.899 5.250 19.908 1.00 88.75 88 SER A N 1
ATOM 688 C CA . SER A 1 88 ? -2.881 4.484 18.655 1.00 88.75 88 SER A CA 1
ATOM 689 C C . SER A 1 88 ? -4.284 4.215 18.114 1.00 88.75 88 SER A C 1
ATOM 691 O O . SER A 1 88 ? -4.445 4.112 16.902 1.00 88.75 88 SER A O 1
ATOM 693 N N . GLN A 1 89 ? -5.306 4.137 18.974 1.00 87.25 89 GLN A N 1
ATOM 694 C CA . GLN A 1 89 ? -6.694 3.952 18.534 1.00 87.25 89 GLN A CA 1
ATOM 695 C C . GLN A 1 89 ? -7.209 5.163 17.749 1.00 87.25 89 GLN A C 1
ATOM 697 O O . GLN A 1 89 ? -7.914 4.997 16.750 1.00 87.25 89 GLN A O 1
ATOM 702 N N . MET A 1 90 ? -6.820 6.382 18.142 1.00 89.06 90 MET A N 1
ATOM 703 C CA . MET A 1 90 ? -7.159 7.582 17.368 1.00 89.06 90 MET A CA 1
ATOM 704 C C . MET A 1 90 ? -6.481 7.580 15.994 1.00 89.06 90 MET A C 1
ATOM 706 O O . MET A 1 90 ? -7.129 7.872 14.990 1.00 89.06 90 MET A O 1
ATOM 710 N N . ILE A 1 91 ? -5.199 7.205 15.940 1.00 91.25 91 ILE A N 1
ATOM 711 C CA . ILE A 1 91 ? -4.441 7.109 14.684 1.00 91.25 91 ILE A CA 1
ATOM 712 C C . ILE A 1 91 ? -5.051 6.032 13.782 1.00 91.25 91 ILE A C 1
ATOM 714 O O . ILE A 1 91 ? -5.325 6.290 12.615 1.00 91.25 91 ILE A O 1
ATOM 718 N N . TYR A 1 92 ? -5.352 4.855 14.336 1.00 90.62 92 TYR A N 1
ATOM 719 C CA . TYR A 1 92 ? -6.006 3.758 13.625 1.00 90.62 92 TYR A CA 1
ATOM 720 C C . TYR A 1 92 ? -7.330 4.200 12.996 1.00 90.62 92 TYR A C 1
ATOM 722 O O . TYR A 1 92 ? -7.586 3.934 11.821 1.00 90.62 92 TYR A O 1
ATOM 730 N N . LYS A 1 93 ? -8.158 4.932 13.751 1.00 89.81 93 LYS A N 1
ATOM 731 C CA . LYS A 1 93 ? -9.394 5.523 13.236 1.00 89.81 93 LYS A CA 1
ATOM 732 C C . LYS A 1 93 ? -9.128 6.463 12.054 1.00 89.81 93 LYS A C 1
ATOM 734 O O . LYS A 1 93 ? -9.781 6.303 11.023 1.00 89.81 93 LYS A O 1
ATOM 739 N N . GLY A 1 94 ? -8.159 7.372 12.178 1.00 90.50 94 GLY A N 1
ATOM 740 C CA . GLY A 1 94 ? -7.757 8.279 11.098 1.00 90.50 94 GLY A CA 1
ATOM 741 C C . GLY A 1 94 ? -7.323 7.531 9.834 1.00 90.50 94 GLY A C 1
ATOM 742 O O . GLY A 1 94 ? -7.829 7.820 8.748 1.00 90.50 94 GLY A O 1
ATOM 743 N N . CYS A 1 95 ? -6.497 6.489 9.979 1.00 92.56 95 CYS A N 1
ATOM 744 C CA . CYS A 1 95 ? -6.071 5.662 8.852 1.00 92.56 95 CYS A CA 1
ATOM 745 C C . CYS A 1 95 ? -7.258 4.991 8.148 1.00 92.56 95 CYS A C 1
ATOM 747 O O . CYS A 1 95 ? -7.322 4.984 6.921 1.00 92.56 95 CYS A O 1
ATOM 749 N N . LEU A 1 96 ? -8.235 4.461 8.895 1.00 91.56 96 LEU A N 1
ATOM 750 C CA . LEU A 1 96 ? -9.423 3.842 8.297 1.00 91.56 96 LEU A CA 1
ATOM 751 C C . LEU A 1 96 ? -10.325 4.853 7.574 1.00 91.56 96 LEU A C 1
ATOM 753 O O . LEU A 1 96 ? -10.920 4.524 6.539 1.00 91.56 96 LEU A O 1
ATOM 757 N N . GLU A 1 97 ? -10.464 6.064 8.112 1.00 90.25 97 GLU A N 1
ATOM 758 C CA . GLU A 1 97 ? -11.254 7.137 7.498 1.00 90.25 97 GLU A CA 1
ATOM 759 C C . GLU A 1 97 ? -10.625 7.578 6.173 1.00 90.25 97 GLU A C 1
ATOM 761 O O . GLU A 1 97 ? -11.314 7.561 5.143 1.00 90.25 97 GLU A O 1
ATOM 766 N N . GLY A 1 98 ? -9.313 7.842 6.187 1.00 90.00 98 GLY A N 1
ATOM 767 C CA . GLY A 1 98 ? -8.513 8.230 5.021 1.00 90.00 98 GLY A CA 1
ATOM 768 C C . GLY A 1 98 ? -8.157 7.090 4.061 1.00 90.00 98 GLY A C 1
ATOM 769 O O . GLY A 1 98 ? -7.666 7.349 2.966 1.00 90.00 98 GLY A O 1
ATOM 770 N N . ALA A 1 99 ? -8.432 5.835 4.434 1.00 92.31 99 ALA A N 1
ATOM 771 C CA . ALA A 1 99 ? -7.961 4.637 3.734 1.00 92.31 99 ALA A CA 1
ATOM 772 C C . ALA A 1 99 ? -6.422 4.564 3.600 1.00 92.31 99 ALA A C 1
ATOM 774 O O . ALA A 1 99 ? -5.899 3.933 2.681 1.00 92.31 99 ALA A O 1
ATOM 775 N N . GLU A 1 100 ? -5.710 5.191 4.533 1.00 94.06 100 GLU A N 1
ATOM 776 C CA . GLU A 1 100 ? -4.252 5.253 4.574 1.00 94.06 100 GLU A CA 1
ATOM 777 C C . GLU A 1 100 ? -3.653 3.913 5.020 1.00 94.06 100 GLU A C 1
ATOM 779 O O . GLU A 1 100 ? -4.333 3.119 5.694 1.00 94.06 100 GLU A O 1
ATOM 784 N N . PRO A 1 101 ? -2.393 3.627 4.644 1.00 96.31 101 PRO A N 1
ATOM 785 C CA . PRO A 1 101 ? -1.697 2.462 5.151 1.00 96.31 101 PRO A CA 1
ATOM 786 C C . PRO A 1 101 ? -1.321 2.616 6.620 1.00 96.31 101 PRO A C 1
ATOM 788 O O . PRO A 1 101 ? -1.126 3.720 7.118 1.00 96.31 101 PRO A O 1
ATOM 791 N N . PHE A 1 102 ? -1.161 1.487 7.300 1.00 95.50 102 PHE A N 1
ATOM 792 C CA . PHE A 1 102 ? -0.626 1.444 8.658 1.00 95.50 102 PHE A CA 1
ATOM 793 C C . PHE A 1 102 ? 0.034 0.094 8.938 1.00 95.50 102 PHE A C 1
ATOM 795 O O . PHE A 1 102 ? -0.166 -0.881 8.209 1.00 95.50 102 PHE A O 1
ATOM 802 N N . LEU A 1 103 ? 0.812 0.035 10.014 1.00 94.88 103 LEU A N 1
ATOM 803 C CA . LEU A 1 103 ? 1.533 -1.154 10.456 1.00 94.88 103 LEU A CA 1
ATOM 804 C C . LEU A 1 103 ? 0.953 -1.651 11.779 1.00 94.88 103 LEU A C 1
ATOM 806 O O . LEU A 1 103 ? 0.737 -0.862 12.695 1.00 94.88 103 LEU A O 1
ATOM 810 N N . GLN A 1 104 ? 0.702 -2.952 11.904 1.00 93.31 104 GLN A N 1
ATOM 811 C CA . GLN A 1 104 ? 0.209 -3.553 13.145 1.00 93.31 104 GLN A CA 1
ATOM 812 C C . GLN A 1 104 ? 0.626 -5.024 13.228 1.00 93.31 104 GLN A C 1
ATOM 814 O O . GLN A 1 104 ? 0.438 -5.775 12.274 1.00 93.31 104 GLN A O 1
ATOM 819 N N . ASN A 1 105 ? 1.153 -5.451 14.381 1.00 89.81 105 ASN A N 1
ATOM 820 C CA . ASN A 1 105 ? 1.517 -6.848 14.664 1.00 89.81 105 ASN A CA 1
ATOM 821 C C . ASN A 1 105 ? 2.390 -7.494 13.568 1.00 89.81 105 ASN A C 1
ATOM 823 O O . ASN A 1 105 ? 2.050 -8.563 13.070 1.00 89.81 105 ASN A O 1
ATOM 827 N N . GLY A 1 106 ? 3.454 -6.812 13.128 1.00 88.62 106 GLY A N 1
ATOM 828 C CA . GLY A 1 106 ? 4.357 -7.322 12.081 1.00 88.62 106 GLY A CA 1
ATOM 829 C C . GLY A 1 106 ? 3.759 -7.356 10.668 1.00 88.62 106 GLY A C 1
ATOM 830 O O . GLY A 1 106 ? 4.366 -7.895 9.752 1.00 88.62 106 GLY A O 1
ATOM 831 N N . ASN A 1 107 ? 2.572 -6.782 10.466 1.00 93.69 107 ASN A N 1
ATOM 832 C CA . ASN A 1 107 ? 1.904 -6.758 9.173 1.00 93.69 107 ASN A CA 1
ATOM 833 C C . ASN A 1 107 ? 1.689 -5.328 8.685 1.00 93.69 107 ASN A C 1
ATOM 835 O O . ASN A 1 107 ? 1.403 -4.421 9.473 1.00 93.69 107 ASN A O 1
ATOM 839 N N . ALA A 1 108 ? 1.749 -5.155 7.369 1.00 94.81 108 ALA A N 1
ATOM 840 C CA . ALA A 1 108 ? 1.326 -3.939 6.702 1.00 94.81 108 ALA A CA 1
ATOM 841 C C . ALA A 1 108 ? -0.122 -4.055 6.235 1.00 94.81 108 ALA A C 1
ATOM 843 O O . ALA A 1 108 ? -0.509 -5.013 5.570 1.00 94.81 108 ALA A O 1
ATOM 844 N N . PHE A 1 109 ? -0.927 -3.051 6.552 1.00 96.38 109 PHE A N 1
ATOM 845 C CA . PHE A 1 109 ? -2.307 -2.952 6.111 1.00 96.38 109 PHE A CA 1
ATOM 846 C C . PHE A 1 109 ? -2.371 -1.981 4.944 1.00 96.38 109 PHE A C 1
ATOM 848 O O . PHE A 1 109 ? -2.202 -0.775 5.106 1.00 96.38 109 PHE A O 1
ATOM 855 N N . VAL A 1 110 ? -2.656 -2.509 3.756 1.00 96.31 110 VAL A N 1
ATOM 856 C CA . VAL A 1 110 ? -2.661 -1.742 2.511 1.00 96.31 110 VAL A CA 1
ATOM 857 C C . VAL A 1 110 ? -4.065 -1.665 1.923 1.00 96.31 110 VAL A C 1
ATOM 859 O O . VAL A 1 110 ? -4.662 -2.676 1.555 1.00 96.31 110 VAL A O 1
ATOM 862 N N . ASN A 1 111 ? -4.617 -0.459 1.789 1.00 95.94 111 ASN A N 1
ATOM 863 C CA . ASN A 1 111 ? -5.819 -0.275 0.986 1.00 95.94 111 ASN A CA 1
ATOM 864 C C . ASN A 1 111 ? -5.454 -0.299 -0.506 1.00 95.94 111 ASN A C 1
ATOM 866 O O . ASN A 1 111 ? -4.608 0.466 -0.960 1.00 95.94 111 ASN A O 1
ATOM 870 N N . LEU A 1 112 ? -6.110 -1.170 -1.274 1.00 94.62 112 LEU A N 1
ATOM 871 C CA . LEU A 1 112 ? -5.752 -1.409 -2.673 1.00 94.62 112 LEU A CA 1
ATOM 872 C C . LEU A 1 112 ? -5.954 -0.181 -3.572 1.00 94.62 112 LEU A C 1
ATOM 874 O O . LEU A 1 112 ? -5.172 0.037 -4.493 1.00 94.62 112 LEU A O 1
ATOM 878 N N . ASP A 1 113 ? -7.005 0.604 -3.328 1.00 94.00 113 ASP A N 1
ATOM 879 C CA . ASP A 1 113 ? -7.292 1.790 -4.137 1.00 94.00 113 ASP A CA 1
ATOM 880 C C . ASP A 1 113 ? -6.316 2.919 -3.798 1.00 94.00 113 ASP A C 1
ATOM 882 O O . ASP A 1 113 ? -5.758 3.526 -4.709 1.00 94.00 113 ASP A O 1
ATOM 886 N N . HIS A 1 114 ? -6.021 3.117 -2.510 1.00 95.44 114 HIS A N 1
ATOM 887 C CA . HIS A 1 114 ? -5.003 4.071 -2.068 1.00 95.44 114 HIS A CA 1
ATOM 888 C C . HIS A 1 114 ? -3.606 3.710 -2.607 1.00 95.44 114 HIS A C 1
ATOM 890 O O . HIS A 1 114 ? -2.891 4.568 -3.125 1.00 95.44 114 HIS A O 1
ATOM 896 N N . PHE A 1 115 ? -3.236 2.426 -2.580 1.00 95.56 115 PHE A N 1
ATOM 897 C CA . PHE A 1 115 ? -1.980 1.947 -3.161 1.00 95.56 115 PHE A CA 1
ATOM 898 C C . PHE A 1 115 ? -1.923 2.151 -4.677 1.00 95.56 115 PHE A C 1
ATOM 900 O O . PHE A 1 115 ? -0.917 2.612 -5.211 1.00 95.56 115 PHE A O 1
ATOM 907 N N . ARG A 1 116 ? -3.016 1.865 -5.391 1.00 94.69 116 ARG A N 1
ATOM 908 C CA . ARG A 1 116 ? -3.094 2.114 -6.835 1.00 94.69 116 ARG A CA 1
ATOM 909 C C . ARG A 1 116 ? -2.931 3.600 -7.162 1.00 94.69 116 ARG A C 1
ATOM 911 O O . ARG A 1 116 ? -2.260 3.933 -8.137 1.00 94.69 116 ARG A O 1
ATOM 918 N N . ASP A 1 117 ? -3.514 4.482 -6.356 1.00 92.50 117 ASP A N 1
ATOM 919 C CA . ASP A 1 117 ? -3.365 5.928 -6.519 1.00 92.50 117 ASP A CA 1
ATOM 920 C C . ASP A 1 117 ? -1.927 6.386 -6.235 1.00 92.50 117 ASP A C 1
ATOM 922 O O . ASP A 1 117 ? -1.402 7.232 -6.964 1.00 92.50 117 ASP A O 1
ATOM 926 N N . PHE A 1 118 ? -1.258 5.791 -5.242 1.00 93.06 118 PHE A N 1
ATOM 927 C CA . PHE A 1 118 ? 0.175 5.979 -5.011 1.00 93.06 118 PHE A CA 1
ATOM 928 C C . PHE A 1 118 ? 1.000 5.573 -6.239 1.00 93.06 118 PHE A C 1
ATOM 930 O O . PHE A 1 118 ? 1.776 6.389 -6.737 1.00 93.06 118 PHE A O 1
ATOM 937 N N . LEU A 1 119 ? 0.792 4.368 -6.781 1.00 88.25 119 LEU A N 1
ATOM 938 C CA . LEU A 1 119 ? 1.504 3.891 -7.972 1.00 88.25 119 LEU A CA 1
ATOM 939 C C . LEU A 1 119 ? 1.305 4.836 -9.160 1.00 88.25 119 LEU A C 1
ATOM 941 O O . LEU A 1 119 ? 2.266 5.223 -9.828 1.00 88.25 119 LEU A O 1
ATOM 945 N N . LEU A 1 120 ? 0.071 5.288 -9.380 1.00 86.06 120 LEU A N 1
ATOM 946 C CA . LEU A 1 120 ? -0.233 6.216 -10.459 1.00 86.06 120 LEU A CA 1
ATOM 947 C C . LEU A 1 120 ? 0.478 7.563 -10.282 1.00 86.06 120 LEU A C 1
ATOM 949 O O . LEU A 1 120 ? 1.017 8.097 -11.247 1.00 86.06 120 LEU A O 1
ATOM 953 N N . ARG A 1 121 ? 0.471 8.132 -9.073 1.00 84.81 121 ARG A N 1
ATOM 954 C CA . ARG A 1 121 ? 0.971 9.496 -8.831 1.00 84.81 121 ARG A CA 1
ATOM 955 C C . ARG A 1 121 ? 2.479 9.567 -8.623 1.00 84.81 121 ARG A C 1
ATOM 957 O O . ARG A 1 121 ? 3.100 10.518 -9.080 1.00 84.81 121 ARG A O 1
ATOM 964 N N . ARG A 1 122 ? 3.054 8.599 -7.910 1.00 80.75 122 ARG A N 1
ATOM 965 C CA . ARG A 1 122 ? 4.466 8.606 -7.493 1.00 80.75 122 ARG A CA 1
ATOM 966 C C . ARG A 1 122 ? 5.354 7.776 -8.409 1.00 80.75 122 ARG A C 1
ATOM 968 O O . ARG A 1 122 ? 6.506 8.138 -8.607 1.00 80.75 122 ARG A O 1
ATOM 975 N N . LYS A 1 123 ? 4.820 6.702 -8.997 1.00 77.25 123 LYS A N 1
ATOM 976 C CA . LYS A 1 123 ? 5.567 5.813 -9.903 1.00 77.25 123 LYS A CA 1
ATOM 977 C C . LYS A 1 123 ? 5.186 5.987 -11.378 1.00 77.25 123 LYS A C 1
ATOM 979 O O . LYS A 1 123 ? 5.836 5.421 -12.253 1.00 77.25 123 LYS A O 1
ATOM 984 N N . ASN A 1 124 ? 4.155 6.786 -11.678 1.00 79.25 124 ASN A N 1
ATOM 985 C CA . ASN A 1 124 ? 3.537 6.869 -13.007 1.00 79.25 124 ASN A CA 1
ATOM 986 C C . ASN A 1 124 ? 3.157 5.476 -13.542 1.00 79.25 124 ASN A C 1
ATOM 988 O O . ASN A 1 124 ? 3.362 5.173 -14.716 1.00 79.25 124 ASN A O 1
ATOM 992 N N . GLU A 1 125 ? 2.676 4.601 -12.658 1.00 80.69 125 GLU A N 1
ATOM 993 C CA . GLU A 1 125 ? 2.435 3.192 -12.947 1.00 80.69 125 GLU A CA 1
ATOM 994 C C . GLU A 1 125 ? 0.933 2.898 -12.921 1.00 80.69 125 GLU A C 1
ATOM 996 O O . GLU A 1 125 ? 0.252 3.052 -11.905 1.00 80.69 125 GLU A O 1
ATOM 1001 N N . ARG A 1 126 ? 0.389 2.492 -14.072 1.00 86.25 126 ARG A N 1
ATOM 1002 C CA . ARG A 1 126 ? -1.038 2.189 -14.228 1.00 86.25 126 ARG A CA 1
ATOM 1003 C C . ARG A 1 126 ? -1.261 0.691 -14.118 1.00 86.25 126 ARG A C 1
ATOM 1005 O O . ARG A 1 126 ? -0.964 -0.044 -15.053 1.00 86.25 126 ARG A O 1
ATOM 1012 N N . ARG A 1 127 ? -1.854 0.258 -13.007 1.00 85.31 127 ARG A N 1
ATOM 1013 C CA . ARG A 1 127 ? -2.228 -1.144 -12.785 1.00 85.31 127 ARG A CA 1
ATOM 1014 C C . ARG A 1 127 ? -3.720 -1.306 -12.596 1.00 85.31 127 ARG A C 1
ATOM 1016 O O . ARG A 1 127 ? -4.381 -0.508 -11.922 1.00 85.31 127 ARG A O 1
ATOM 1023 N N . LYS A 1 128 ? -4.264 -2.361 -13.195 1.00 87.88 128 LYS A N 1
ATOM 1024 C CA . LYS A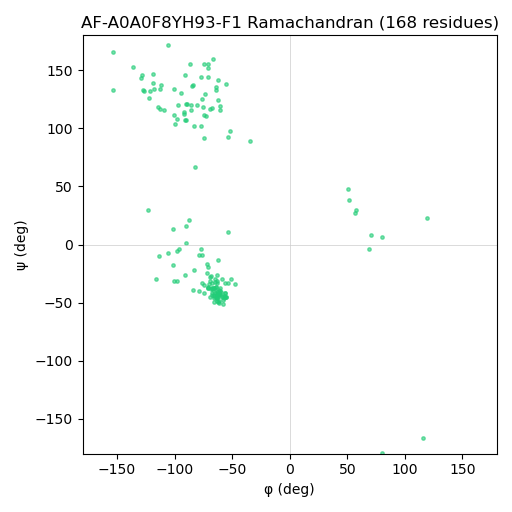 1 128 ? -5.652 -2.748 -12.954 1.00 87.88 128 LYS A CA 1
ATOM 1025 C C . LYS A 1 128 ? -5.775 -3.306 -11.546 1.00 87.88 128 LYS A C 1
ATOM 1027 O O . LYS A 1 128 ? -4.855 -3.906 -10.999 1.00 87.88 128 LYS A O 1
ATOM 1032 N N . ARG A 1 129 ? -6.971 -3.167 -10.975 1.00 89.62 129 ARG A N 1
ATOM 1033 C CA . ARG A 1 129 ? -7.274 -3.718 -9.651 1.00 89.62 129 ARG A CA 1
ATOM 1034 C C . ARG A 1 129 ? -7.021 -5.230 -9.598 1.00 89.62 129 ARG A C 1
ATOM 1036 O O . ARG A 1 129 ? -6.465 -5.708 -8.623 1.00 89.62 129 ARG A O 1
ATOM 1043 N N . THR A 1 130 ? -7.408 -5.959 -10.644 1.00 89.38 130 THR A N 1
ATOM 1044 C CA . THR A 1 130 ? -7.216 -7.414 -10.751 1.00 89.38 130 THR A CA 1
ATOM 1045 C C . THR A 1 130 ? -5.742 -7.809 -10.761 1.00 89.38 130 THR A C 1
ATOM 1047 O O . THR A 1 130 ? -5.371 -8.742 -10.066 1.00 89.38 130 THR A O 1
ATOM 1050 N N . GLU A 1 131 ? -4.895 -7.054 -11.466 1.00 88.38 131 GLU A N 1
ATOM 1051 C CA . GLU A 1 131 ? -3.447 -7.298 -11.504 1.00 88.38 131 GLU A CA 1
ATOM 1052 C C . GLU A 1 131 ? -2.832 -7.119 -10.117 1.00 88.38 131 GLU A C 1
ATOM 1054 O O . GLU A 1 131 ? -2.097 -7.984 -9.656 1.00 88.38 131 GLU A O 1
ATOM 1059 N N . LEU A 1 132 ? -3.190 -6.039 -9.413 1.00 91.75 132 LEU A N 1
ATOM 1060 C CA . LEU A 1 132 ? -2.708 -5.818 -8.052 1.00 91.75 132 LEU A CA 1
ATOM 1061 C C . LEU A 1 132 ? -3.176 -6.929 -7.106 1.00 91.75 132 LEU A C 1
ATOM 1063 O O . LEU A 1 132 ? -2.380 -7.425 -6.325 1.00 91.75 132 LEU A O 1
ATOM 1067 N N . ILE A 1 133 ? -4.429 -7.377 -7.200 1.00 92.06 133 ILE A N 1
ATOM 1068 C CA . ILE A 1 133 ? -4.928 -8.506 -6.395 1.00 92.06 133 ILE A CA 1
ATOM 1069 C C . ILE A 1 133 ? -4.052 -9.751 -6.587 1.00 92.06 133 ILE A C 1
ATOM 1071 O O . ILE A 1 133 ? -3.683 -10.399 -5.608 1.00 92.06 133 ILE A O 1
ATOM 1075 N N . ASP A 1 134 ? -3.701 -10.079 -7.828 1.00 89.31 134 ASP A N 1
ATOM 1076 C CA . ASP A 1 134 ? -2.873 -11.248 -8.119 1.00 89.31 134 ASP A CA 1
ATOM 1077 C C . ASP A 1 134 ? -1.435 -11.074 -7.608 1.00 89.31 134 ASP A C 1
ATOM 1079 O O . ASP A 1 134 ? -0.874 -12.009 -7.036 1.00 89.31 134 ASP A O 1
ATOM 1083 N N . MET A 1 135 ? -0.868 -9.868 -7.709 1.00 90.31 135 MET A N 1
ATOM 1084 C CA . MET A 1 135 ? 0.444 -9.543 -7.132 1.00 90.31 135 MET A CA 1
ATOM 1085 C C . MET A 1 135 ? 0.446 -9.675 -5.601 1.00 90.31 135 MET A C 1
ATOM 1087 O O . MET A 1 135 ? 1.346 -10.291 -5.034 1.00 90.31 135 MET A O 1
ATOM 1091 N N . PHE A 1 136 ? -0.585 -9.163 -4.925 1.00 91.81 136 PHE A N 1
ATOM 1092 C CA . PHE A 1 136 ? -0.730 -9.255 -3.470 1.00 91.81 136 PHE A CA 1
ATOM 1093 C C . PHE A 1 136 ? -0.869 -10.711 -2.998 1.00 91.81 136 PHE A C 1
ATOM 1095 O O . PHE A 1 136 ? -0.242 -11.110 -2.018 1.00 91.81 136 PHE A O 1
ATOM 1102 N N . ARG A 1 137 ? -1.620 -11.548 -3.725 1.00 90.31 137 ARG A N 1
ATOM 1103 C CA . ARG A 1 137 ? -1.726 -12.987 -3.423 1.00 90.31 137 ARG A CA 1
ATOM 1104 C C . ARG A 1 137 ? -0.378 -13.704 -3.491 1.00 90.31 137 ARG A C 1
ATOM 1106 O O . ARG A 1 137 ? -0.121 -14.580 -2.668 1.00 90.31 137 ARG A O 1
ATOM 1113 N N . ARG A 1 138 ? 0.487 -13.338 -4.441 1.00 87.50 138 ARG A N 1
ATOM 1114 C CA . ARG A 1 138 ? 1.823 -13.942 -4.591 1.00 87.50 138 ARG A CA 1
ATOM 1115 C C . ARG A 1 138 ? 2.743 -13.650 -3.406 1.00 87.50 138 ARG A C 1
ATOM 1117 O O . ARG A 1 138 ? 3.512 -14.522 -3.014 1.00 87.50 138 ARG A O 1
ATOM 1124 N N . VAL A 1 139 ? 2.597 -12.484 -2.774 1.00 86.62 139 VAL A N 1
ATOM 1125 C CA . VAL A 1 139 ? 3.287 -12.147 -1.513 1.00 86.62 139 VAL A CA 1
ATOM 1126 C C . VAL A 1 139 ? 2.520 -12.586 -0.266 1.00 86.62 139 VAL A C 1
ATOM 1128 O O . VAL A 1 139 ? 2.754 -12.074 0.824 1.00 86.62 139 VAL A O 1
ATOM 1131 N N . LYS A 1 140 ? 1.610 -13.559 -0.414 1.00 89.19 140 LYS A N 1
ATOM 1132 C CA . LYS A 1 140 ? 0.817 -14.145 0.676 1.00 89.19 140 LYS A CA 1
ATOM 1133 C C . LYS A 1 140 ? -0.014 -13.113 1.447 1.00 89.19 140 LYS A C 1
ATOM 1135 O O . LYS A 1 140 ? -0.273 -13.299 2.631 1.00 89.19 140 LYS A O 1
ATOM 1140 N N . ALA A 1 141 ? -0.430 -12.031 0.788 1.00 92.19 141 ALA A N 1
ATOM 1141 C CA . ALA A 1 141 ? -1.286 -11.043 1.417 1.00 92.19 141 ALA A CA 1
ATOM 1142 C C . ALA A 1 141 ? -2.743 -11.522 1.493 1.00 92.19 141 ALA A C 1
ATOM 1144 O O . ALA A 1 141 ? -3.258 -12.148 0.562 1.00 92.19 141 ALA A O 1
ATOM 1145 N N . GLU A 1 142 ? -3.427 -11.165 2.577 1.00 94.81 142 GLU A N 1
ATOM 1146 C CA . GLU A 1 142 ? -4.803 -11.590 2.859 1.00 94.81 142 GLU A CA 1
ATOM 1147 C C . GLU A 1 142 ? -5.792 -10.414 2.788 1.00 94.81 142 GLU A C 1
ATOM 1149 O O . GLU A 1 142 ? -5.515 -9.337 3.312 1.00 94.81 142 GLU A O 1
ATOM 1154 N N . ASP A 1 143 ? -6.973 -10.603 2.180 1.00 94.25 143 ASP A N 1
ATOM 1155 C CA . ASP A 1 143 ? -8.051 -9.595 2.221 1.00 94.25 143 ASP A CA 1
ATOM 1156 C C . ASP A 1 143 ? -8.728 -9.615 3.597 1.00 94.25 143 ASP A C 1
ATOM 1158 O O . ASP A 1 143 ? -9.337 -10.607 4.004 1.00 94.25 143 ASP A O 1
ATOM 1162 N N . LYS A 1 144 ? -8.659 -8.488 4.304 1.00 94.19 144 LYS A N 1
ATOM 1163 C CA . LYS A 1 144 ? -9.261 -8.287 5.616 1.00 94.19 144 LYS A CA 1
ATOM 1164 C C . LYS A 1 144 ? -10.230 -7.116 5.590 1.00 94.19 144 LYS A C 1
ATOM 1166 O O . LYS A 1 144 ? -9.900 -5.976 5.253 1.00 94.19 144 LYS A O 1
ATOM 1171 N N . LYS A 1 145 ? -11.457 -7.389 6.032 1.00 93.31 145 LYS A N 1
ATOM 1172 C CA . LYS A 1 145 ? -12.502 -6.379 6.190 1.00 93.31 145 LYS A CA 1
ATOM 1173 C C . LYS A 1 145 ? -12.459 -5.796 7.598 1.00 93.31 145 LYS A C 1
ATOM 1175 O O . LYS A 1 145 ? -12.878 -6.435 8.560 1.00 93.31 145 LYS A O 1
ATOM 1180 N N . LEU A 1 146 ? -11.993 -4.560 7.706 1.00 90.44 146 LEU A N 1
ATOM 1181 C CA . LEU A 1 146 ? -11.955 -3.810 8.952 1.00 90.44 146 LEU A CA 1
ATOM 1182 C C . LEU A 1 146 ? -13.236 -3.003 9.122 1.00 90.44 146 LEU A C 1
ATOM 1184 O O . LEU A 1 146 ? -13.860 -2.555 8.158 1.00 90.44 146 LEU A O 1
ATOM 1188 N N . SER A 1 147 ? -13.666 -2.869 10.369 1.00 84.69 147 SER A N 1
ATOM 1189 C CA . SER A 1 147 ? -14.871 -2.140 10.738 1.00 84.69 147 SER A CA 1
ATOM 1190 C C . SER A 1 147 ? -14.543 -1.104 11.790 1.00 84.69 147 SER A C 1
ATOM 1192 O O . SER A 1 147 ? -13.921 -1.435 12.793 1.00 84.69 147 SER A O 1
ATOM 1194 N N . LEU A 1 148 ? -15.021 0.114 11.572 1.00 80.88 148 LEU A N 1
ATOM 1195 C CA . LEU A 1 148 ? -14.945 1.211 12.518 1.00 80.88 148 LEU A CA 1
ATOM 1196 C C . LEU A 1 148 ? -16.361 1.643 12.893 1.00 80.88 148 LEU A C 1
ATOM 1198 O O . LEU A 1 148 ? -17.205 1.835 12.016 1.00 80.88 148 LEU A O 1
ATOM 1202 N N . TYR A 1 149 ? -16.611 1.834 14.183 1.00 75.31 149 TYR A N 1
ATOM 1203 C CA . TYR A 1 149 ? -17.802 2.536 14.651 1.00 75.31 149 TYR A CA 1
ATOM 1204 C C . TYR A 1 149 ? -17.515 4.037 14.657 1.00 75.31 149 TYR A C 1
ATOM 1206 O O . TYR A 1 149 ? -16.580 4.492 15.310 1.00 75.31 149 TYR A O 1
ATOM 1214 N N . VAL A 1 150 ? -18.296 4.805 13.897 1.00 72.31 150 VAL A N 1
ATOM 1215 C CA . VAL A 1 150 ? -18.048 6.237 13.649 1.00 72.31 150 VAL A CA 1
ATOM 1216 C C . VAL A 1 150 ? -18.948 7.146 14.504 1.00 72.31 150 VAL A C 1
ATOM 1218 O O . VAL A 1 150 ? -19.039 8.339 14.242 1.00 72.31 150 VAL A O 1
ATOM 1221 N N . GLY A 1 151 ? -19.610 6.596 15.528 1.00 67.00 151 GLY A N 1
ATOM 1222 C CA . GLY A 1 151 ? -20.637 7.272 16.335 1.00 67.00 151 GLY A CA 1
ATOM 1223 C C . GLY A 1 151 ? -22.013 6.614 16.181 1.00 67.00 151 GLY A C 1
ATOM 1224 O O . GLY A 1 151 ? -22.089 5.499 15.665 1.00 67.00 151 GLY A O 1
ATOM 1225 N N . GLU A 1 152 ? -23.076 7.294 16.639 1.00 60.91 152 GLU A N 1
ATOM 1226 C CA . GLU A 1 152 ? -24.479 6.829 16.743 1.00 60.91 152 GLU A CA 1
ATOM 1227 C C . GLU A 1 152 ? -24.914 5.868 15.616 1.00 60.91 152 GLU A C 1
ATOM 1229 O O . GLU A 1 152 ? -25.383 6.268 14.551 1.00 60.91 152 GLU A O 1
ATOM 1234 N N . GLY A 1 153 ? -24.710 4.566 15.836 1.00 65.19 153 GLY A N 1
ATOM 1235 C CA . GLY A 1 153 ? -25.144 3.483 14.949 1.00 65.19 153 GLY A CA 1
ATOM 1236 C C . GLY A 1 153 ? -24.447 3.363 13.585 1.00 65.19 153 GLY A C 1
ATOM 1237 O O . GLY A 1 153 ? -24.718 2.403 12.862 1.00 65.19 153 GLY A O 1
ATOM 1238 N N . LYS A 1 154 ? -23.540 4.271 13.198 1.00 67.19 154 LYS A N 1
ATOM 1239 C CA . LYS A 1 154 ? -22.873 4.218 11.883 1.00 67.19 154 LYS A CA 1
ATOM 1240 C C . LYS A 1 154 ? -21.600 3.380 11.949 1.00 67.19 154 LYS A C 1
ATOM 1242 O O . LYS A 1 154 ? -20.664 3.692 12.683 1.00 67.19 154 LYS A O 1
ATOM 1247 N N . ARG A 1 155 ? -21.548 2.323 11.135 1.00 78.75 155 ARG A N 1
ATOM 1248 C CA . ARG A 1 155 ? -20.377 1.451 10.970 1.00 78.75 155 ARG A CA 1
ATOM 1249 C C . ARG A 1 155 ? -19.757 1.681 9.597 1.00 78.75 155 ARG A C 1
ATOM 1251 O O . ARG A 1 155 ? -20.371 1.367 8.580 1.00 78.75 155 ARG A O 1
ATOM 1258 N N . MET A 1 156 ? -18.532 2.188 9.565 1.00 84.06 156 MET A N 1
ATOM 1259 C CA . MET A 1 156 ? -17.729 2.240 8.349 1.00 84.06 156 MET A CA 1
ATOM 1260 C C . MET A 1 156 ? -17.001 0.910 8.180 1.00 84.06 156 MET A C 1
ATOM 1262 O O . MET A 1 156 ? -16.470 0.346 9.135 1.00 84.06 156 MET A O 1
ATOM 1266 N N . GLN A 1 157 ? -16.984 0.394 6.956 1.00 86.94 157 GLN A N 1
ATOM 1267 C CA . GLN A 1 157 ? -16.258 -0.822 6.616 1.00 86.94 157 GLN A CA 1
ATOM 1268 C C . GLN A 1 157 ? -15.246 -0.511 5.522 1.00 86.94 157 GLN A C 1
ATOM 1270 O O . GLN A 1 157 ? -15.584 0.104 4.511 1.00 86.94 157 GLN A O 1
ATOM 1275 N N . ARG A 1 158 ? -14.009 -0.959 5.716 1.00 90.69 158 ARG A N 1
ATOM 1276 C CA . ARG A 1 158 ? -12.920 -0.811 4.751 1.00 90.69 158 ARG A CA 1
ATOM 1277 C C . ARG A 1 158 ? -12.281 -2.166 4.504 1.00 90.69 158 ARG A C 1
ATOM 1279 O O . ARG A 1 158 ? -12.214 -2.999 5.405 1.00 90.69 158 ARG A O 1
ATOM 1286 N N . ARG A 1 159 ? -11.833 -2.393 3.274 1.00 93.62 159 ARG A N 1
ATOM 1287 C CA . ARG A 1 159 ? -11.040 -3.572 2.926 1.00 93.62 159 ARG A CA 1
ATOM 1288 C C . ARG A 1 159 ? -9.576 -3.185 2.855 1.00 93.62 159 ARG A C 1
ATOM 1290 O O . ARG A 1 159 ? -9.244 -2.165 2.250 1.00 93.62 159 ARG A O 1
ATOM 1297 N N . TYR A 1 160 ? -8.750 -4.010 3.468 1.00 96.25 160 TYR A N 1
ATOM 1298 C CA . TYR A 1 160 ? -7.307 -3.890 3.488 1.00 96.25 160 TYR A CA 1
ATOM 1299 C C . TYR A 1 160 ? -6.708 -5.224 3.082 1.00 96.25 160 TYR A C 1
ATOM 1301 O O . TYR A 1 160 ? -7.220 -6.272 3.456 1.00 96.25 160 TYR A O 1
ATOM 1309 N N . TRP A 1 161 ? -5.616 -5.170 2.340 1.00 96.81 161 TRP A N 1
ATOM 1310 C CA . TRP A 1 161 ? -4.745 -6.306 2.129 1.00 96.81 161 TRP A CA 1
ATOM 1311 C C . TRP A 1 161 ? -3.685 -6.304 3.220 1.00 96.81 161 TRP A C 1
ATOM 1313 O O . TRP A 1 161 ? -2.968 -5.318 3.387 1.00 96.81 161 TRP A O 1
ATOM 1323 N N . VAL A 1 162 ? -3.631 -7.385 3.984 1.00 96.19 162 VAL A N 1
AT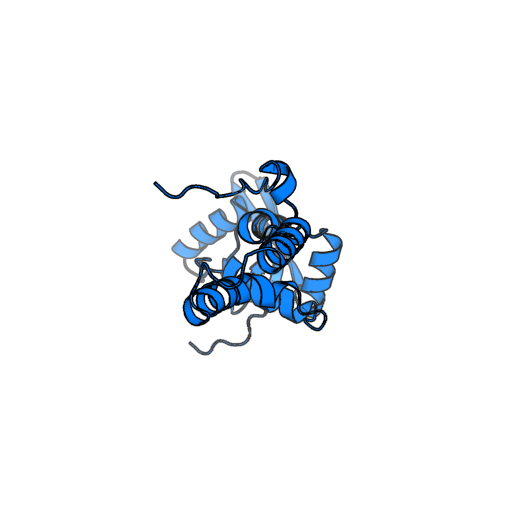OM 1324 C CA . VAL A 1 162 ? -2.670 -7.589 5.063 1.00 96.19 162 VAL A CA 1
ATOM 1325 C C . VAL A 1 162 ? -1.458 -8.265 4.456 1.00 96.19 162 VAL A C 1
ATOM 1327 O O . VAL A 1 162 ? -1.540 -9.426 4.070 1.00 96.19 162 VAL A O 1
ATOM 1330 N N . VAL A 1 163 ? -0.368 -7.523 4.316 1.00 93.88 163 VAL A N 1
ATOM 1331 C CA . VAL A 1 163 ? 0.891 -8.014 3.761 1.00 93.88 163 VAL A CA 1
ATOM 1332 C C . VAL A 1 163 ? 1.805 -8.391 4.927 1.00 93.88 163 VAL A C 1
ATOM 1334 O O . VAL A 1 163 ? 2.121 -7.511 5.737 1.00 93.88 163 VAL A O 1
ATOM 1337 N N . PRO A 1 164 ? 2.238 -9.659 5.028 1.00 90.69 164 PRO A N 1
ATOM 1338 C CA . PRO A 1 164 ? 3.243 -10.053 6.003 1.00 90.69 164 PRO A CA 1
ATOM 1339 C C . PRO A 1 164 ? 4.542 -9.312 5.705 1.00 90.69 164 PRO A C 1
ATOM 1341 O O . PRO A 1 164 ? 5.055 -9.391 4.585 1.00 90.69 164 PRO A O 1
ATOM 1344 N N . LEU A 1 165 ? 5.071 -8.583 6.684 1.00 84.25 165 LEU A N 1
ATOM 1345 C CA . LEU A 1 165 ? 6.420 -8.053 6.563 1.00 84.25 165 LEU A CA 1
ATOM 1346 C C . LEU A 1 165 ? 7.390 -9.160 6.993 1.00 84.25 165 LEU A C 1
ATOM 1348 O O . LEU A 1 165 ? 7.097 -9.865 7.961 1.00 84.25 165 LEU A O 1
ATOM 1352 N N . PRO A 1 166 ? 8.512 -9.367 6.280 1.00 70.94 166 PRO A N 1
ATOM 1353 C CA . PRO A 1 166 ? 9.567 -10.234 6.793 1.00 70.94 166 PRO A CA 1
ATOM 1354 C C . PRO A 1 166 ? 9.967 -9.710 8.172 1.00 70.94 166 PRO A C 1
ATOM 1356 O O . PRO A 1 166 ? 10.032 -8.491 8.331 1.00 70.94 166 PRO A O 1
ATOM 1359 N N 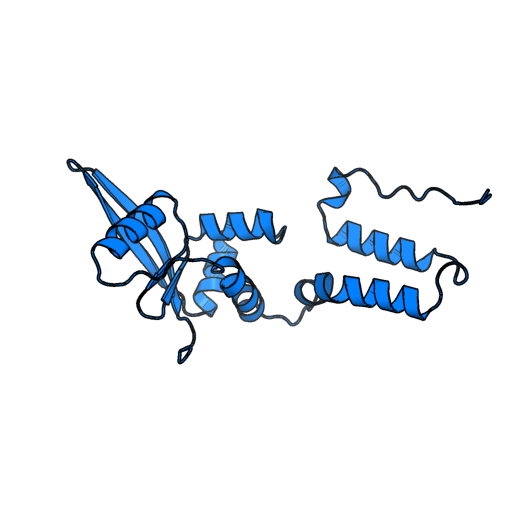. ASP A 1 167 ? 10.187 -10.604 9.142 1.00 56.88 167 ASP A N 1
ATOM 1360 C CA . ASP A 1 167 ? 10.566 -10.244 10.511 1.00 56.88 167 ASP A CA 1
ATOM 1361 C C . ASP A 1 167 ? 11.796 -9.328 10.482 1.00 56.88 167 ASP A C 1
ATOM 1363 O O . ASP A 1 167 ? 12.947 -9.766 10.456 1.00 56.88 167 ASP A O 1
ATOM 1367 N N . THR A 1 168 ? 11.564 -8.021 10.461 1.00 45.97 168 THR A N 1
ATOM 1368 C CA . THR A 1 168 ? 12.584 -7.035 10.750 1.00 45.97 168 THR A CA 1
ATOM 1369 C C . THR A 1 168 ? 12.755 -7.101 12.252 1.00 45.97 168 THR A C 1
ATOM 1371 O O . THR A 1 168 ? 12.019 -6.471 13.007 1.00 45.97 168 THR A O 1
ATOM 1374 N N . HIS A 1 169 ? 13.693 -7.943 12.685 1.00 30.06 169 HIS A N 1
ATOM 1375 C CA . HIS A 1 169 ? 14.288 -7.854 14.008 1.00 30.06 169 HIS A CA 1
ATOM 1376 C C . HIS A 1 169 ? 14.776 -6.411 14.199 1.00 30.06 169 HIS A C 1
ATOM 1378 O O . HIS A 1 169 ? 15.831 -6.035 13.688 1.00 30.06 169 HIS A O 1
ATOM 1384 N N . VAL A 1 170 ? 13.960 -5.600 14.868 1.00 33.44 170 VAL A N 1
ATOM 1385 C CA . VAL A 1 170 ? 14.343 -4.313 15.453 1.00 33.44 170 VAL A CA 1
ATOM 1386 C C . VAL A 1 170 ? 14.427 -4.515 16.953 1.00 33.44 170 VAL A C 1
ATOM 1388 O O . VAL A 1 170 ? 13.451 -5.065 17.516 1.00 33.44 170 VAL A O 1
#

Mean predicted aligned error: 15.19 Å

Nearest PDB structures (foldseek):
  3hhh-assembly1_B  TM=4.880E-01  e=7.856E-01  Enterococcus faecalis
  5hdk-assembly4_D  TM=5.202E-01  e=1.533E+00  Homo sapiens
  7vwv-assembly2_B  TM=5.010E-01  e=2.649E+00  African swine fever virus
  7viv-assembly1_A  TM=4.396E-01  e=2.493E+00  African swine fever virus
  8xqx-assembly1_G  TM=3.098E-01  e=7.445E+00  Chlamydomonas reinhardtii

pLDDT: mean 72.13, std 20.68, range [30.06, 96.81]

Solvent-accessible surface area (backbone atoms only — not comparable to full-atom values): 10261 Å² total; per-residue (Å²): 134,89,84,79,79,77,85,76,84,82,72,54,79,79,60,55,71,41,63,67,58,42,49,53,48,50,55,53,49,58,74,67,52,69,91,80,82,54,59,71,66,60,48,49,50,54,50,60,68,47,39,73,79,42,57,84,73,70,47,92,80,60,44,63,58,52,54,51,62,59,49,49,61,66,71,46,63,87,44,52,75,45,56,101,44,76,73,28,51,56,50,50,50,51,26,62,74,70,41,47,51,37,31,45,92,69,25,38,36,37,22,66,68,53,50,46,50,46,33,39,73,77,64,71,38,89,72,54,71,68,56,51,52,56,37,40,48,72,58,66,30,43,87,42,81,46,76,44,78,77,54,95,90,41,69,50,74,47,65,27,36,39,32,67,48,79,88,74,88,122

Radius of gyration: 22.3 Å; Cα contacts (8 Å, |Δi|>4): 153; chains: 1; bounding box: 59×48×58 Å

Organism: NCBI:txid412755